Protein AF-A0A9P5WWZ0-F1 (afdb_monomer)

Radius of gyration: 19.98 Å; Cα contacts (8 Å, |Δi|>4): 57; chains: 1; bounding box: 46×26×56 Å

Structure (mmCIF, N/CA/C/O backbone):
data_AF-A0A9P5WWZ0-F1
#
_entry.id   AF-A0A9P5WWZ0-F1
#
loop_
_atom_site.group_PDB
_atom_site.id
_atom_site.type_symbol
_atom_site.label_atom_id
_atom_site.label_alt_id
_atom_site.label_comp_id
_atom_site.label_asym_id
_atom_site.label_entity_id
_atom_site.label_seq_id
_atom_site.pdbx_PDB_ins_code
_atom_site.Cartn_x
_atom_site.Cartn_y
_atom_site.Cartn_z
_atom_site.occupancy
_atom_site.B_iso_or_equiv
_atom_site.auth_seq_id
_atom_site.auth_comp_id
_atom_site.auth_asym_id
_atom_site.auth_atom_id
_atom_site.pdbx_PDB_model_nu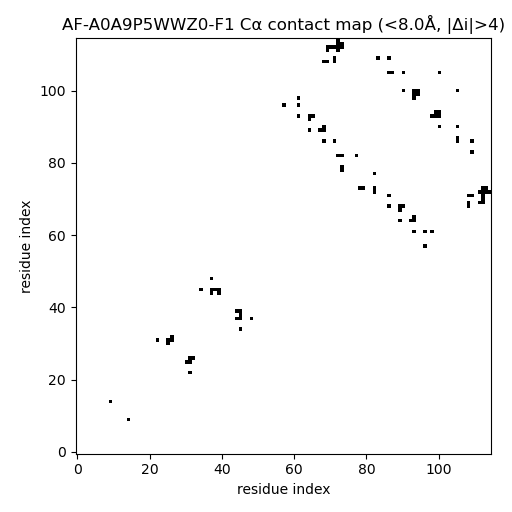m
ATOM 1 N N . MET A 1 1 ? -10.166 1.476 -9.165 1.00 32.75 1 MET A N 1
ATOM 2 C CA . MET A 1 1 ? -9.939 1.017 -10.550 1.00 32.75 1 MET A CA 1
ATOM 3 C C . MET A 1 1 ? -8.478 0.616 -10.626 1.00 32.75 1 MET A C 1
ATOM 5 O O . MET A 1 1 ? -7.619 1.489 -10.646 1.00 32.75 1 MET A O 1
ATOM 9 N N . GLY A 1 2 ? -8.204 -0.672 -10.421 1.00 42.69 2 GLY A N 1
ATOM 10 C CA . GLY A 1 2 ? -6.844 -1.199 -10.405 1.00 42.69 2 GLY A CA 1
ATOM 11 C C . GLY A 1 2 ? -6.322 -1.253 -11.831 1.00 42.69 2 GLY A C 1
ATOM 12 O O . GLY A 1 2 ? -6.869 -1.985 -12.647 1.00 42.69 2 GLY A O 1
ATOM 13 N N . ASP A 1 3 ? -5.306 -0.450 -12.132 1.00 43.06 3 ASP A N 1
ATOM 14 C CA . ASP A 1 3 ? -4.479 -0.653 -13.317 1.00 43.06 3 ASP A CA 1
ATOM 15 C C . ASP A 1 3 ? -3.675 -1.943 -13.093 1.00 43.06 3 ASP A C 1
ATOM 17 O O . ASP A 1 3 ? -2.548 -1.908 -12.594 1.00 43.06 3 ASP A O 1
ATOM 21 N N . GLU A 1 4 ? -4.268 -3.097 -13.403 1.00 47.34 4 GLU A N 1
ATOM 22 C CA . GLU A 1 4 ? -3.504 -4.323 -13.624 1.00 47.34 4 GLU A CA 1
ATOM 23 C C . GLU A 1 4 ? -2.632 -4.095 -14.857 1.00 47.34 4 GLU A C 1
ATOM 25 O O . GLU A 1 4 ? -3.061 -4.171 -16.008 1.00 47.34 4 GLU A O 1
ATOM 30 N N . LEU A 1 5 ? -1.382 -3.726 -14.599 1.00 54.00 5 LEU A N 1
ATOM 31 C CA . LEU A 1 5 ? -0.365 -3.532 -15.616 1.00 54.00 5 LEU A CA 1
ATOM 32 C C . LEU A 1 5 ? 0.073 -4.897 -16.156 1.00 54.00 5 LEU A C 1
ATOM 34 O O . LEU A 1 5 ? 1.136 -5.406 -15.806 1.00 54.00 5 LEU A O 1
ATOM 38 N N . CYS A 1 6 ? -0.740 -5.491 -17.029 1.00 49.50 6 CYS A N 1
ATOM 39 C CA . CYS A 1 6 ? -0.325 -6.620 -17.854 1.00 49.50 6 CYS A CA 1
ATOM 40 C C . CYS A 1 6 ? 0.667 -6.125 -18.910 1.00 49.50 6 CYS A C 1
ATOM 42 O O . CYS A 1 6 ? 0.304 -5.798 -20.039 1.00 49.50 6 CYS A O 1
ATOM 44 N N . PHE A 1 7 ? 1.940 -6.039 -18.534 1.00 59.72 7 PHE A N 1
ATOM 45 C CA . PHE A 1 7 ? 3.011 -5.903 -19.508 1.00 59.72 7 PHE A CA 1
ATOM 46 C C . PHE A 1 7 ? 3.335 -7.273 -20.099 1.00 59.72 7 PHE A C 1
ATOM 48 O O . PHE A 1 7 ? 3.571 -8.233 -19.368 1.00 59.72 7 PHE A O 1
ATOM 55 N N . GLU A 1 8 ? 3.382 -7.348 -21.430 1.00 67.94 8 GLU A N 1
ATOM 56 C CA . GLU A 1 8 ? 4.040 -8.453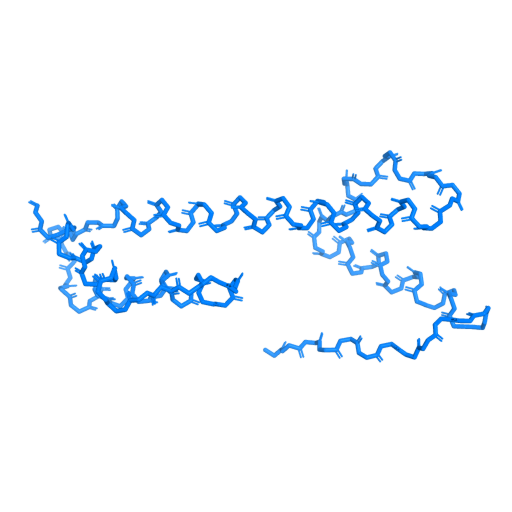 -22.127 1.00 67.94 8 GLU A CA 1
ATOM 57 C C . GLU A 1 8 ? 5.471 -8.628 -21.593 1.00 67.94 8 GLU A C 1
ATOM 59 O O . GLU A 1 8 ? 6.116 -7.648 -21.201 1.00 67.94 8 GLU A O 1
ATOM 64 N N . CYS A 1 9 ? 5.990 -9.862 -21.602 1.00 69.19 9 CYS A N 1
ATOM 65 C CA . CYS A 1 9 ? 7.369 -10.126 -21.195 1.00 69.19 9 CYS A CA 1
ATOM 66 C C . CYS A 1 9 ? 8.342 -9.178 -21.911 1.00 69.19 9 CYS A C 1
ATOM 68 O O . CYS A 1 9 ? 8.265 -8.958 -23.126 1.00 69.19 9 CYS A O 1
ATOM 70 N N . LEU A 1 10 ? 9.255 -8.592 -21.136 1.00 75.19 10 LEU A N 1
ATOM 71 C CA . LEU A 1 10 ? 10.185 -7.596 -21.650 1.00 75.19 10 LEU A CA 1
ATOM 72 C C . LEU A 1 10 ? 11.133 -8.210 -22.690 1.00 75.19 10 LEU A C 1
ATOM 74 O O . LEU A 1 10 ? 11.642 -9.313 -22.518 1.00 75.19 10 LEU A O 1
ATOM 78 N N . ASN A 1 11 ? 11.371 -7.465 -23.763 1.00 76.19 11 ASN A N 1
ATOM 79 C CA . ASN A 1 11 ? 12.318 -7.749 -24.833 1.00 76.19 11 ASN A CA 1
ATOM 80 C C . ASN A 1 11 ? 12.953 -6.435 -25.325 1.00 76.19 11 ASN A C 1
ATOM 82 O O . ASN A 1 11 ? 12.493 -5.342 -24.990 1.00 76.19 11 ASN A O 1
ATOM 86 N N . ASP A 1 12 ? 13.979 -6.520 -26.170 1.00 76.88 12 ASP A N 1
ATOM 87 C CA . ASP A 1 12 ? 14.738 -5.343 -26.622 1.00 76.88 12 ASP A CA 1
ATOM 88 C C . ASP A 1 12 ? 13.886 -4.287 -27.347 1.00 76.88 12 ASP A C 1
ATOM 90 O O . ASP A 1 12 ? 14.215 -3.099 -27.347 1.00 76.88 12 ASP A O 1
ATOM 94 N N . LYS A 1 13 ? 12.754 -4.691 -27.940 1.00 77.56 13 LYS A N 1
ATOM 95 C CA . LYS A 1 13 ? 11.850 -3.788 -28.666 1.00 77.56 13 LYS A CA 1
ATOM 96 C C . LYS A 1 13 ? 10.904 -3.038 -27.727 1.00 77.56 13 LYS A C 1
ATOM 98 O O . LYS A 1 13 ? 10.591 -1.877 -27.989 1.00 77.56 13 LYS A O 1
ATOM 103 N N . ASN A 1 14 ? 10.446 -3.671 -26.642 1.00 77.50 14 ASN A N 1
ATOM 104 C CA . ASN A 1 14 ? 9.488 -3.074 -25.703 1.00 77.50 14 ASN A CA 1
ATOM 105 C C . ASN A 1 14 ? 10.158 -2.421 -24.476 1.00 77.50 14 ASN A C 1
ATOM 107 O O . ASN A 1 14 ? 9.566 -1.520 -23.874 1.00 77.50 14 ASN A O 1
ATOM 111 N N . TYR A 1 15 ? 11.412 -2.777 -24.173 1.00 72.88 15 TYR A N 1
ATOM 112 C CA . TYR A 1 15 ? 12.142 -2.303 -22.997 1.00 72.88 15 TYR A CA 1
ATOM 113 C C . TYR A 1 15 ? 12.223 -0.777 -22.931 1.00 72.88 15 TYR A C 1
ATOM 115 O O . TYR A 1 15 ? 11.972 -0.179 -21.886 1.00 72.88 15 TYR A O 1
ATOM 123 N N . ARG A 1 16 ? 12.502 -0.114 -24.062 1.00 75.31 16 ARG A N 1
ATOM 124 C CA . ARG A 1 16 ? 12.619 1.352 -24.102 1.00 75.31 16 ARG A CA 1
ATOM 125 C C . ARG A 1 16 ? 11.305 2.045 -23.744 1.00 75.31 16 ARG A C 1
ATOM 127 O O . ARG A 1 16 ? 11.307 3.020 -23.000 1.00 75.31 16 ARG A O 1
ATOM 134 N N . LYS A 1 17 ? 10.185 1.537 -24.264 1.00 77.94 17 LYS A N 1
ATOM 135 C CA . LYS A 1 17 ? 8.848 2.083 -23.996 1.00 77.94 17 LYS A CA 1
ATOM 136 C C . LYS A 1 17 ? 8.442 1.833 -22.545 1.00 77.94 17 LYS A C 1
ATOM 138 O O . LYS A 1 17 ? 7.935 2.733 -21.883 1.00 77.94 17 LYS A O 1
ATOM 143 N N . TRP A 1 18 ? 8.717 0.632 -22.050 1.00 81.12 18 TRP A N 1
ATOM 144 C CA . TRP A 1 18 ? 8.450 0.257 -20.671 1.00 81.12 18 TRP A CA 1
ATOM 145 C C . TRP A 1 18 ? 9.265 1.078 -19.667 1.00 81.12 18 TRP A C 1
ATOM 147 O O . TRP A 1 18 ? 8.705 1.562 -18.689 1.00 81.12 18 TRP A O 1
ATOM 157 N N . LYS A 1 19 ? 10.555 1.319 -19.940 1.00 76.94 19 LYS A N 1
ATOM 158 C CA . LYS A 1 19 ? 11.428 2.144 -19.094 1.00 76.94 19 LYS A CA 1
ATOM 159 C C . LYS A 1 19 ? 10.863 3.554 -18.910 1.00 76.94 19 LYS A C 1
ATOM 161 O O . LYS A 1 19 ? 10.740 4.006 -17.778 1.00 76.94 19 LYS A O 1
ATOM 166 N N . VAL A 1 20 ? 10.468 4.211 -20.005 1.00 78.62 20 VAL A N 1
ATOM 167 C CA . VAL A 1 20 ? 9.866 5.557 -19.968 1.00 78.62 20 VAL A CA 1
ATOM 168 C C . VAL A 1 20 ? 8.552 5.556 -19.183 1.00 78.62 20 VAL A C 1
ATOM 170 O O . VAL A 1 20 ? 8.303 6.459 -18.388 1.00 78.62 20 VAL A O 1
ATOM 173 N N . TYR A 1 21 ? 7.717 4.531 -19.370 1.00 80.38 21 TYR A N 1
ATOM 174 C CA . TYR A 1 21 ? 6.463 4.407 -18.629 1.00 80.38 21 TYR A CA 1
ATOM 175 C C . TYR A 1 21 ? 6.698 4.219 -17.127 1.00 80.38 21 TYR A C 1
ATOM 177 O O . TYR A 1 21 ? 6.069 4.894 -16.315 1.00 80.38 21 TYR A O 1
ATOM 185 N N . MET A 1 22 ? 7.610 3.323 -16.751 1.00 78.81 22 MET A N 1
ATOM 186 C CA . MET A 1 22 ? 7.937 3.057 -15.353 1.00 78.81 22 MET A CA 1
ATOM 187 C C . MET A 1 22 ? 8.567 4.271 -14.678 1.00 78.81 22 MET A C 1
ATOM 189 O O . MET A 1 22 ? 8.187 4.600 -13.560 1.00 78.81 22 MET A O 1
ATOM 193 N N . GLU A 1 23 ? 9.455 4.988 -15.363 1.00 76.81 23 GLU A N 1
ATOM 194 C CA . GLU A 1 23 ? 10.000 6.261 -14.888 1.00 76.81 23 GLU A CA 1
ATOM 195 C C . GLU A 1 23 ? 8.884 7.282 -14.622 1.00 76.81 23 GLU A C 1
ATOM 197 O O . GLU A 1 23 ? 8.767 7.791 -13.507 1.00 76.81 23 GLU A O 1
ATOM 202 N N . ALA A 1 24 ? 7.979 7.499 -15.583 1.00 79.94 24 ALA A N 1
ATOM 203 C CA . ALA A 1 24 ? 6.832 8.388 -15.400 1.00 79.94 24 ALA A CA 1
ATOM 204 C C . ALA A 1 24 ? 5.911 7.937 -14.250 1.00 79.94 24 ALA A C 1
ATOM 206 O O . ALA A 1 24 ? 5.437 8.760 -13.461 1.00 79.94 24 ALA A O 1
ATOM 207 N N . HIS A 1 25 ? 5.677 6.630 -14.112 1.00 79.25 25 HIS A N 1
ATOM 208 C CA . HIS A 1 25 ? 4.862 6.066 -1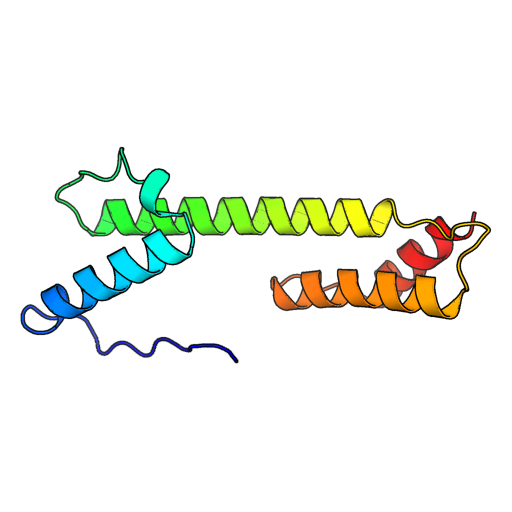3.039 1.00 79.25 25 HIS A CA 1
ATOM 209 C C . HIS A 1 25 ? 5.500 6.291 -11.660 1.00 79.25 25 HIS A C 1
ATOM 211 O O . HIS A 1 25 ? 4.819 6.707 -10.719 1.00 79.25 25 HIS A O 1
ATOM 217 N N . LEU A 1 26 ? 6.810 6.073 -11.542 1.00 75.44 26 LEU A N 1
ATOM 218 C CA . LEU A 1 26 ? 7.577 6.271 -10.313 1.00 75.44 26 LEU A CA 1
ATOM 219 C C . LEU A 1 26 ? 7.673 7.752 -9.933 1.00 75.44 26 LEU A C 1
ATOM 221 O O . LEU A 1 26 ? 7.557 8.081 -8.751 1.00 75.44 26 LEU A O 1
ATOM 225 N N . ILE A 1 27 ? 7.820 8.652 -10.909 1.00 76.62 27 ILE A N 1
ATOM 226 C CA . ILE A 1 27 ? 7.759 10.105 -10.690 1.00 76.62 27 ILE A CA 1
ATOM 227 C C . ILE A 1 27 ? 6.372 10.498 -10.171 1.00 76.62 27 ILE A C 1
ATOM 229 O O . ILE A 1 27 ? 6.275 11.174 -9.147 1.00 76.62 27 ILE A O 1
ATOM 233 N N . ARG A 1 28 ? 5.292 10.010 -10.800 1.00 74.69 28 ARG A N 1
ATOM 234 C CA . ARG A 1 28 ? 3.908 10.286 -10.366 1.00 74.69 28 ARG A CA 1
ATOM 235 C C . ARG A 1 28 ? 3.639 9.828 -8.932 1.00 74.69 28 ARG A C 1
ATOM 237 O O . ARG A 1 28 ? 2.862 10.451 -8.218 1.00 74.69 28 ARG A O 1
ATOM 244 N N . LYS A 1 29 ? 4.271 8.734 -8.510 1.00 72.81 29 LYS A N 1
ATOM 245 C CA . LYS A 1 29 ? 4.167 8.186 -7.150 1.00 72.81 29 LYS A CA 1
ATOM 246 C C . LYS A 1 29 ? 5.170 8.804 -6.163 1.00 72.81 29 LYS A C 1
ATOM 248 O O . LYS A 1 29 ? 5.229 8.351 -5.023 1.00 72.81 29 LYS A O 1
ATOM 253 N N . LEU A 1 30 ? 5.954 9.807 -6.581 1.00 69.94 30 LEU A N 1
ATOM 254 C CA . LEU A 1 30 ? 7.033 10.429 -5.795 1.00 69.94 30 LEU A CA 1
ATOM 255 C C . LEU A 1 30 ? 8.059 9.405 -5.268 1.00 69.94 30 LEU A C 1
ATOM 257 O O . LEU A 1 30 ? 8.662 9.584 -4.212 1.00 69.94 30 LEU A O 1
ATOM 261 N N . LEU A 1 31 ? 8.243 8.301 -5.993 1.00 70.56 31 LEU A N 1
ATOM 262 C CA . LEU A 1 31 ? 9.206 7.242 -5.677 1.00 70.56 31 LEU A CA 1
ATOM 263 C C . LEU A 1 31 ? 10.556 7.484 -6.358 1.00 70.56 31 LEU A C 1
ATOM 265 O O . LEU A 1 31 ? 11.580 7.020 -5.867 1.00 70.56 31 LEU A O 1
ATOM 269 N N . TRP A 1 32 ? 10.570 8.265 -7.441 1.00 72.12 32 TRP A N 1
ATOM 270 C CA . TRP A 1 32 ? 11.778 8.563 -8.214 1.00 72.12 32 TRP A CA 1
ATOM 271 C C . TRP A 1 32 ? 12.888 9.235 -7.393 1.00 72.12 32 TRP A C 1
ATOM 273 O O . TRP A 1 32 ? 14.061 8.917 -7.551 1.00 72.12 32 TRP A O 1
ATOM 283 N N . ILE A 1 33 ? 12.527 10.104 -6.446 1.00 67.44 33 ILE A N 1
ATOM 284 C CA . ILE A 1 33 ? 13.483 10.823 -5.583 1.00 67.44 33 ILE A CA 1
ATOM 285 C C . ILE A 1 33 ? 14.225 9.918 -4.586 1.00 67.44 33 ILE A C 1
ATOM 287 O O . ILE A 1 33 ? 15.188 10.361 -3.970 1.00 67.44 33 ILE A O 1
ATOM 291 N N . TYR A 1 34 ? 13.794 8.662 -4.430 1.00 63.25 34 TYR A N 1
ATOM 292 C CA . TYR A 1 34 ? 14.452 7.651 -3.592 1.00 63.25 34 TYR A CA 1
ATOM 293 C C . TYR A 1 34 ? 15.393 6.746 -4.401 1.00 63.25 34 T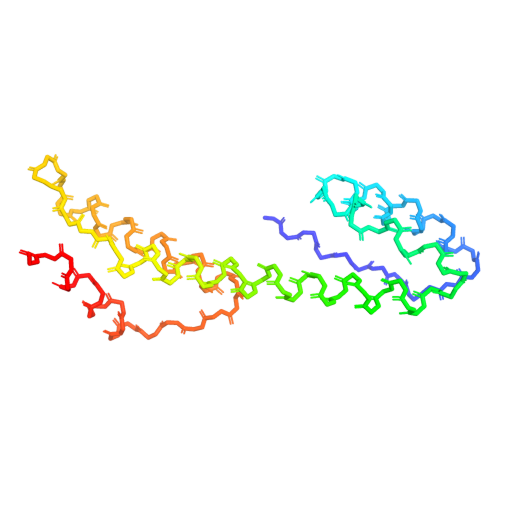YR A C 1
ATOM 295 O O . TYR A 1 34 ? 16.107 5.925 -3.833 1.00 63.25 34 TYR A O 1
ATOM 303 N N . LEU A 1 35 ? 15.447 6.944 -5.722 1.00 66.31 35 LEU A N 1
ATOM 304 C CA . LEU A 1 35 ? 16.363 6.286 -6.648 1.00 66.31 35 LEU A CA 1
ATOM 305 C C . LEU A 1 35 ? 17.708 7.007 -6.937 1.00 66.31 35 LEU A C 1
ATOM 307 O O . LEU A 1 35 ? 18.393 6.535 -7.845 1.00 66.31 35 LEU A O 1
ATOM 311 N N . PRO A 1 36 ? 18.190 8.057 -6.223 1.00 59.25 36 PRO A N 1
ATOM 312 C CA . PRO A 1 36 ? 19.509 8.646 -6.496 1.00 59.25 36 PRO A CA 1
ATOM 313 C C . PRO A 1 36 ? 20.660 7.632 -6.430 1.00 59.25 36 PRO A C 1
ATOM 315 O O . PRO A 1 36 ? 21.646 7.768 -7.147 1.00 59.25 36 PRO A O 1
ATOM 318 N N . HIS A 1 37 ? 20.522 6.586 -5.606 1.00 54.06 37 HIS A N 1
ATOM 319 C CA . HIS A 1 37 ? 21.496 5.493 -5.482 1.00 54.06 37 HIS A CA 1
ATOM 320 C C . HIS A 1 37 ? 21.252 4.331 -6.465 1.00 54.06 37 HIS A C 1
ATOM 322 O O . HIS A 1 37 ? 22.060 3.413 -6.550 1.00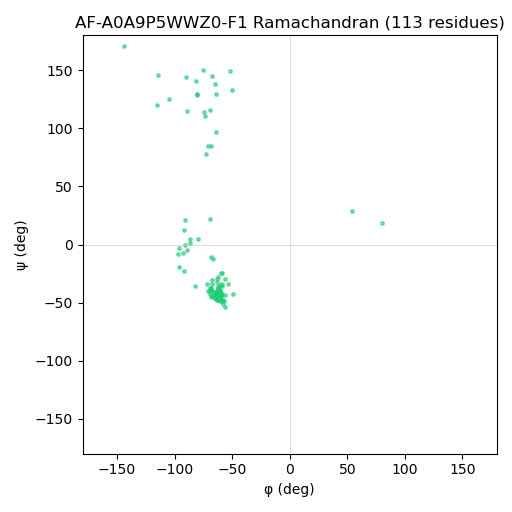 54.06 37 HIS A O 1
ATOM 328 N N . CYS A 1 38 ? 20.168 4.380 -7.244 1.00 50.97 38 CYS A N 1
ATOM 329 C CA . CYS A 1 38 ? 19.809 3.402 -8.274 1.00 50.97 38 CYS A CA 1
ATOM 330 C C . CYS A 1 38 ? 20.358 3.760 -9.667 1.00 50.97 38 CYS A C 1
ATOM 332 O O . CYS A 1 38 ? 19.905 3.210 -10.665 1.00 50.97 38 CYS A O 1
ATOM 334 N N . ALA A 1 39 ? 21.402 4.593 -9.755 1.00 55.06 39 ALA A N 1
ATOM 335 C CA . ALA A 1 39 ? 22.220 4.760 -10.966 1.00 55.06 39 ALA A CA 1
ATOM 336 C C . ALA A 1 39 ? 23.092 3.518 -11.285 1.00 55.06 39 ALA A C 1
ATOM 338 O O . ALA A 1 39 ? 24.113 3.599 -11.966 1.00 55.06 39 ALA A O 1
ATOM 339 N N . SER A 1 40 ? 22.702 2.351 -10.773 1.00 58.12 40 SER A N 1
ATOM 340 C CA . SER A 1 40 ? 23.250 1.061 -11.160 1.00 58.12 40 SER A CA 1
ATOM 341 C C . SER A 1 40 ? 22.911 0.809 -12.630 1.00 58.12 40 SER A C 1
ATOM 343 O O . SER A 1 40 ? 21.753 0.882 -13.027 1.00 58.12 40 SER A O 1
ATOM 345 N N . SER A 1 41 ? 23.899 0.449 -13.450 1.00 65.69 41 SER A N 1
ATOM 346 C CA . SER A 1 41 ? 23.629 -0.001 -14.827 1.00 65.69 41 SER A CA 1
ATOM 347 C C . SER A 1 41 ? 22.877 -1.339 -14.876 1.00 65.69 41 SER A C 1
ATOM 349 O O . SER A 1 41 ? 22.388 -1.721 -15.935 1.00 65.69 41 SER A O 1
ATOM 351 N N . ASN A 1 42 ? 22.773 -2.052 -13.746 1.00 70.56 42 ASN A N 1
ATOM 352 C CA . ASN A 1 42 ? 22.060 -3.316 -13.639 1.00 70.56 42 ASN A CA 1
ATOM 353 C C . ASN A 1 42 ? 20.578 -3.084 -13.270 1.00 70.56 42 ASN A C 1
ATOM 355 O O . ASN A 1 42 ? 20.298 -2.645 -12.147 1.00 70.56 42 ASN A O 1
ATOM 359 N N . PRO A 1 43 ? 19.627 -3.431 -14.161 1.00 67.00 43 PRO A N 1
ATOM 360 C CA . PRO A 1 43 ? 18.196 -3.299 -13.908 1.00 67.00 43 PRO A CA 1
ATOM 361 C C . PRO A 1 43 ? 17.706 -4.118 -12.710 1.00 67.00 43 PRO A C 1
ATOM 363 O O . PRO A 1 43 ? 16.820 -3.659 -11.998 1.00 67.00 43 PRO A O 1
ATOM 366 N N . ALA A 1 44 ? 18.273 -5.303 -12.456 1.00 68.88 44 ALA A N 1
ATOM 367 C CA . ALA A 1 44 ? 17.815 -6.185 -11.379 1.00 68.88 44 ALA A CA 1
ATOM 368 C C . ALA A 1 44 ? 17.967 -5.533 -9.995 1.00 68.88 44 ALA A C 1
ATOM 370 O O . ALA A 1 44 ? 17.075 -5.644 -9.160 1.00 68.88 44 ALA A O 1
ATOM 371 N N . VAL A 1 45 ? 19.062 -4.792 -9.793 1.00 70.25 45 VAL A N 1
ATOM 372 C CA . VAL A 1 45 ? 19.347 -4.063 -8.546 1.00 70.25 45 VAL A CA 1
ATOM 373 C C . VAL A 1 45 ? 18.376 -2.897 -8.355 1.00 70.25 45 VAL A C 1
ATOM 375 O O . VAL A 1 45 ? 17.884 -2.671 -7.257 1.00 70.25 45 VAL A O 1
ATOM 378 N N . ILE A 1 46 ? 18.045 -2.179 -9.434 1.00 71.62 46 ILE A N 1
ATOM 379 C CA . ILE A 1 46 ? 17.056 -1.093 -9.378 1.00 71.62 46 ILE A CA 1
ATOM 380 C C . ILE A 1 46 ? 15.692 -1.652 -8.956 1.00 71.62 46 ILE A C 1
ATOM 382 O O . ILE A 1 46 ? 15.027 -1.089 -8.087 1.00 71.62 46 ILE A O 1
ATOM 386 N N . TRP A 1 47 ? 15.284 -2.780 -9.543 1.00 73.19 47 TRP A N 1
ATOM 387 C CA . TRP A 1 47 ? 13.995 -3.397 -9.240 1.00 73.19 47 TRP A CA 1
ATOM 388 C C . TRP A 1 47 ? 13.918 -3.983 -7.836 1.00 73.19 47 TRP A C 1
ATOM 390 O O . TRP A 1 47 ? 12.878 -3.823 -7.199 1.00 73.19 47 TRP A O 1
ATOM 400 N N . SER A 1 48 ? 14.994 -4.583 -7.319 1.00 72.69 48 SER A N 1
ATOM 401 C CA . SER A 1 48 ? 15.014 -5.044 -5.927 1.00 72.69 48 SER A CA 1
ATOM 402 C C . SER A 1 48 ? 14.890 -3.872 -4.955 1.00 72.69 48 SER A C 1
ATOM 404 O O . SER A 1 48 ? 14.065 -3.919 -4.054 1.00 72.69 48 SER A O 1
ATOM 406 N N . THR A 1 49 ? 15.609 -2.767 -5.185 1.00 74.19 49 THR A N 1
ATOM 407 C CA . THR A 1 49 ? 15.499 -1.573 -4.334 1.00 74.19 49 THR A CA 1
ATOM 408 C C . THR A 1 49 ? 14.102 -0.950 -4.382 1.00 74.19 49 THR A C 1
ATOM 410 O O . THR A 1 49 ? 13.574 -0.546 -3.347 1.00 74.19 49 THR A O 1
ATOM 413 N N . ILE A 1 50 ? 13.465 -0.891 -5.556 1.00 71.31 50 ILE A N 1
ATOM 414 C CA . ILE A 1 50 ? 12.075 -0.421 -5.673 1.00 71.31 50 ILE A CA 1
ATOM 415 C C . ILE A 1 50 ? 11.127 -1.340 -4.899 1.00 71.31 50 ILE A C 1
ATOM 417 O O . ILE A 1 50 ? 10.259 -0.837 -4.183 1.00 71.31 50 ILE A O 1
ATOM 421 N N . ALA A 1 51 ? 11.289 -2.659 -5.026 1.00 72.81 51 ALA A N 1
ATOM 422 C CA . ALA A 1 51 ? 10.487 -3.632 -4.294 1.00 72.81 51 ALA A CA 1
ATOM 423 C C . ALA A 1 51 ? 10.660 -3.460 -2.778 1.00 72.81 51 ALA A C 1
ATOM 425 O O . ALA A 1 51 ? 9.665 -3.344 -2.069 1.00 72.81 51 ALA A O 1
ATOM 426 N N . ASP A 1 52 ? 11.894 -3.320 -2.295 1.00 71.12 52 ASP A N 1
ATOM 427 C CA . ASP A 1 52 ? 12.197 -3.124 -0.874 1.00 71.12 52 ASP A CA 1
ATOM 428 C C . ASP A 1 52 ? 11.596 -1.823 -0.326 1.00 71.12 52 ASP A C 1
ATOM 430 O O . ASP A 1 52 ? 10.978 -1.815 0.741 1.00 71.12 52 ASP A O 1
ATOM 434 N N . ILE A 1 53 ? 11.713 -0.713 -1.065 1.00 68.50 53 ILE A N 1
ATOM 435 C CA . ILE A 1 53 ? 11.095 0.568 -0.685 1.00 68.50 53 ILE A CA 1
ATOM 436 C C . ILE A 1 53 ? 9.570 0.438 -0.664 1.00 68.50 53 ILE A C 1
ATOM 438 O O . ILE A 1 53 ? 8.920 0.971 0.238 1.00 68.50 53 ILE A O 1
ATOM 442 N N . HIS A 1 54 ? 8.985 -0.250 -1.645 1.00 68.00 54 HIS A N 1
ATOM 443 C CA . HIS A 1 54 ? 7.543 -0.454 -1.717 1.00 68.00 54 HIS A CA 1
ATOM 444 C C . HIS A 1 54 ? 7.036 -1.306 -0.549 1.00 68.00 54 HIS A C 1
ATOM 446 O O . HIS A 1 54 ? 6.083 -0.904 0.117 1.00 68.00 54 HIS A O 1
ATOM 452 N N . ILE A 1 55 ? 7.715 -2.413 -0.243 1.00 69.31 55 ILE A N 1
ATOM 453 C CA . ILE A 1 55 ? 7.415 -3.285 0.899 1.00 69.31 55 ILE A CA 1
ATOM 454 C C . ILE A 1 55 ? 7.544 -2.501 2.211 1.00 69.31 55 ILE A C 1
ATOM 456 O O . ILE A 1 55 ? 6.617 -2.489 3.017 1.00 69.31 55 ILE A O 1
ATOM 460 N N . SER A 1 56 ? 8.642 -1.763 2.402 1.00 66.94 56 SER A N 1
ATOM 461 C CA . SER A 1 56 ? 8.878 -0.939 3.597 1.00 66.94 56 SER A CA 1
ATOM 462 C C . SER A 1 56 ? 7.807 0.144 3.795 1.00 66.94 56 SER A C 1
ATOM 464 O O . SER A 1 56 ? 7.303 0.354 4.905 1.00 66.94 56 SER A O 1
ATOM 466 N N . ARG A 1 57 ? 7.384 0.808 2.712 1.00 65.62 57 ARG A N 1
ATOM 467 C CA . ARG A 1 57 ? 6.276 1.777 2.742 1.00 65.62 57 ARG A CA 1
ATOM 468 C C . ARG A 1 57 ? 4.928 1.124 2.994 1.00 65.62 57 ARG A C 1
ATOM 470 O O . ARG A 1 57 ? 4.114 1.716 3.702 1.00 65.62 57 ARG A O 1
ATOM 477 N N . GLY A 1 58 ? 4.699 -0.064 2.442 1.00 75.38 58 GLY A N 1
ATOM 478 C CA . GLY A 1 58 ? 3.538 -0.892 2.747 1.00 75.38 58 GLY A CA 1
ATOM 479 C C . GLY A 1 58 ? 3.467 -1.169 4.244 1.00 75.38 58 GLY A C 1
ATOM 480 O O . GLY A 1 58 ? 2.496 -0.786 4.887 1.00 75.38 58 GLY A O 1
ATOM 481 N N . HIS A 1 59 ? 4.550 -1.689 4.829 1.00 74.69 59 HIS A N 1
ATOM 482 C CA . HIS A 1 59 ? 4.647 -1.959 6.267 1.00 74.69 59 HIS A CA 1
ATOM 483 C C . HIS A 1 59 ? 4.458 -0.704 7.129 1.00 74.69 59 HIS A C 1
ATOM 485 O O . HIS A 1 59 ? 3.745 -0.745 8.129 1.00 74.69 59 HIS A O 1
ATOM 491 N N . SER A 1 60 ? 5.048 0.429 6.740 1.00 78.00 60 SER A N 1
ATOM 492 C CA . SER A 1 60 ? 4.898 1.693 7.477 1.00 78.00 60 SER A CA 1
ATOM 493 C C . SER A 1 60 ? 3.460 2.216 7.428 1.00 78.00 60 SER A C 1
ATOM 495 O O . SER A 1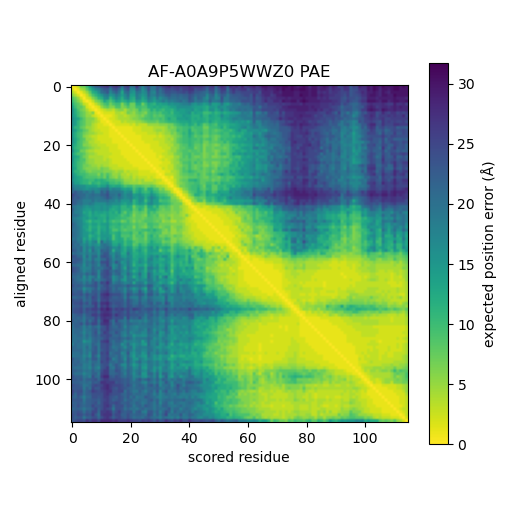 60 ? 2.925 2.675 8.436 1.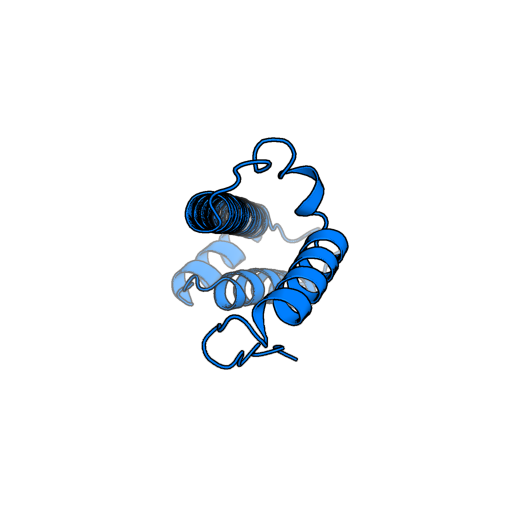00 78.00 60 SER A O 1
ATOM 497 N N . THR A 1 61 ? 2.813 2.112 6.264 1.00 79.25 61 THR A N 1
ATOM 498 C CA . THR A 1 61 ? 1.421 2.535 6.059 1.00 79.25 61 THR A CA 1
ATOM 499 C C . THR A 1 61 ? 0.462 1.643 6.840 1.00 79.25 61 THR A C 1
ATOM 501 O O . THR A 1 61 ? -0.412 2.147 7.537 1.00 79.25 61 THR A O 1
ATOM 504 N N . VAL A 1 62 ? 0.669 0.327 6.793 1.00 84.69 62 VAL A N 1
ATOM 505 C CA . VAL A 1 62 ? -0.071 -0.664 7.585 1.00 84.69 62 VAL A CA 1
ATOM 506 C C . VAL A 1 62 ? 0.090 -0.399 9.081 1.00 84.69 62 VAL A C 1
ATOM 508 O O . VAL A 1 62 ? -0.900 -0.317 9.802 1.00 84.69 62 VAL A O 1
ATOM 511 N N . THR A 1 63 ? 1.320 -0.182 9.553 1.00 82.44 63 THR A N 1
ATOM 512 C CA . THR A 1 63 ? 1.589 0.136 10.964 1.00 82.44 63 THR A CA 1
ATOM 513 C C . THR A 1 63 ? 0.876 1.422 11.385 1.00 82.44 63 THR A C 1
ATOM 515 O O . THR A 1 63 ? 0.238 1.465 12.434 1.00 82.44 63 THR A O 1
ATOM 518 N N . MET A 1 64 ? 0.918 2.463 10.548 1.00 85.06 64 MET A N 1
ATOM 519 C CA . MET A 1 64 ? 0.206 3.717 10.796 1.00 85.06 64 MET A CA 1
ATOM 520 C C . MET A 1 64 ? -1.312 3.509 10.871 1.00 85.06 64 MET A C 1
ATOM 522 O O . MET A 1 64 ? -1.945 4.058 11.770 1.00 85.06 64 MET A O 1
ATOM 526 N N . LEU A 1 65 ? -1.895 2.713 9.972 1.00 87.31 65 LEU A N 1
ATOM 527 C CA . LEU A 1 65 ? -3.324 2.393 9.982 1.00 87.31 65 LEU A CA 1
ATOM 528 C C . LEU A 1 65 ? -3.721 1.605 11.239 1.00 87.31 65 LEU A C 1
ATOM 530 O O . LEU A 1 65 ? -4.737 1.920 11.853 1.00 87.31 65 LEU A O 1
ATOM 534 N N . HIS A 1 66 ? -2.899 0.649 11.682 1.00 86.94 66 HIS A N 1
ATOM 535 C CA . HIS A 1 66 ? -3.101 -0.027 12.967 1.00 86.94 66 HIS A CA 1
ATOM 536 C C . HIS A 1 66 ? -3.055 0.953 14.143 1.00 86.94 66 HIS A C 1
ATOM 538 O O . HIS A 1 66 ? -3.918 0.903 15.018 1.00 86.94 66 HIS A O 1
ATOM 544 N N . CYS A 1 67 ? -2.095 1.882 14.158 1.00 88.12 67 CYS A N 1
ATOM 545 C CA . CYS A 1 67 ? -2.044 2.926 15.179 1.00 88.12 67 CYS A CA 1
ATOM 546 C C . CYS A 1 67 ? -3.270 3.845 15.139 1.00 88.12 67 CYS A C 1
ATOM 548 O O . CYS A 1 67 ? -3.744 4.249 16.196 1.00 88.12 67 CYS A O 1
ATOM 550 N N . GLN A 1 68 ? -3.772 4.192 13.952 1.00 88.75 68 GLN A N 1
ATOM 551 C CA . GLN A 1 68 ? -4.980 5.006 13.801 1.00 88.75 68 GLN A CA 1
ATOM 552 C C . GLN A 1 68 ? -6.209 4.277 14.334 1.00 88.75 68 GLN A C 1
ATOM 554 O O . GLN A 1 68 ? -6.962 4.871 15.094 1.00 88.75 68 GLN A O 1
ATOM 559 N N . LEU A 1 69 ? -6.371 2.995 13.995 1.00 87.31 69 LEU A N 1
ATOM 560 C CA . LEU A 1 69 ? -7.475 2.179 14.494 1.00 87.31 69 LEU A CA 1
ATOM 561 C C . LEU A 1 69 ? -7.428 2.053 16.021 1.00 87.31 69 LEU A C 1
ATOM 563 O O . LEU A 1 69 ? -8.441 2.230 16.682 1.00 87.31 69 LEU A O 1
ATOM 567 N N . HIS A 1 70 ? -6.245 1.802 16.584 1.00 86.81 70 HIS A N 1
ATOM 568 C CA . HIS A 1 70 ? -6.068 1.660 18.030 1.00 86.81 70 HIS A CA 1
ATOM 569 C C . HIS A 1 70 ? -6.297 2.965 18.808 1.00 86.81 70 HIS A C 1
ATOM 571 O O . HIS A 1 70 ? -6.706 2.929 19.961 1.00 86.81 70 HIS A O 1
ATOM 577 N N . LYS A 1 71 ? -6.013 4.119 18.195 1.00 88.00 71 LYS A N 1
ATOM 578 C CA . LYS A 1 71 ? -6.194 5.444 18.809 1.00 88.00 71 LYS A CA 1
ATOM 579 C C . LYS A 1 71 ? -7.568 6.059 18.534 1.00 88.00 71 LYS A C 1
ATOM 581 O O . LYS A 1 71 ? -7.800 7.192 18.947 1.00 88.00 71 LYS A O 1
ATOM 586 N N . LEU A 1 72 ? -8.437 5.373 17.792 1.00 90.44 72 LEU A N 1
ATOM 587 C CA . LEU A 1 72 ? -9.743 5.898 17.425 1.00 90.44 72 LEU A CA 1
ATOM 588 C C . LEU A 1 72 ? -10.672 5.876 18.646 1.00 90.44 72 LEU A C 1
ATOM 590 O O . LEU A 1 72 ? -11.108 4.812 19.081 1.00 90.44 72 LEU A O 1
ATOM 594 N N . CYS A 1 73 ? -11.009 7.054 19.162 1.00 90.44 73 CYS A N 1
ATOM 595 C CA . CYS A 1 73 ? -11.925 7.238 20.286 1.00 90.44 73 CYS A CA 1
ATOM 596 C C . CYS A 1 73 ? -13.185 7.973 19.828 1.00 90.44 73 CYS A C 1
ATOM 598 O O . CYS A 1 73 ? -13.106 8.850 18.969 1.00 90.44 73 CYS A O 1
ATOM 600 N N . LEU A 1 74 ? -14.329 7.645 20.426 1.00 89.38 74 LEU A N 1
ATOM 601 C CA . LEU A 1 74 ? -15.567 8.378 20.193 1.00 89.38 74 LEU A CA 1
ATOM 602 C C . LEU A 1 74 ? -15.462 9.776 20.819 1.00 89.38 74 LEU A C 1
ATOM 604 O O . LEU A 1 74 ? -15.369 9.924 22.040 1.00 89.38 74 LEU A O 1
ATOM 608 N N . GLU A 1 75 ? -15.497 10.820 19.992 1.00 87.31 75 GLU A N 1
ATOM 609 C CA . GLU A 1 75 ? -15.502 12.195 20.494 1.00 87.31 75 GLU A CA 1
ATOM 610 C C . GLU A 1 75 ? -16.874 12.589 21.066 1.00 87.31 75 GLU A C 1
ATOM 612 O O . GLU A 1 75 ? -17.920 12.157 20.586 1.00 87.31 75 GLU A O 1
ATOM 617 N N . ARG A 1 76 ? -16.902 13.493 22.059 1.00 81.25 76 ARG A N 1
ATOM 618 C CA . ARG A 1 76 ? -18.157 13.942 22.711 1.00 81.25 76 ARG A CA 1
ATOM 619 C C . ARG A 1 76 ? -19.168 14.586 21.756 1.00 81.25 76 ARG A C 1
ATOM 621 O O . ARG A 1 76 ? -20.351 14.637 22.078 1.00 81.25 76 ARG A O 1
ATOM 628 N N . SER A 1 77 ? -18.703 15.130 20.635 1.00 86.44 77 SER A N 1
ATOM 629 C CA . SER A 1 77 ? -19.533 15.754 19.599 1.00 86.44 77 SER A CA 1
ATOM 630 C C . SER A 1 77 ? -19.862 14.821 18.436 1.00 86.44 77 SER A C 1
ATOM 632 O O . SER A 1 77 ? -20.650 15.195 17.568 1.00 86.44 77 SER A O 1
ATOM 634 N N . GLU A 1 78 ? -19.249 13.640 18.380 1.00 88.94 78 GLU A N 1
ATOM 635 C CA . GLU A 1 78 ? -19.431 12.694 17.289 1.00 88.94 78 GLU A CA 1
ATOM 636 C C . GLU A 1 78 ? -20.594 11.735 17.574 1.00 88.94 78 GLU A C 1
ATOM 638 O O . GLU A 1 78 ? -20.848 11.325 18.706 1.00 88.94 78 GLU A O 1
ATOM 643 N N . SER A 1 79 ? -21.325 11.366 16.520 1.00 91.44 79 SER A N 1
ATOM 644 C CA . SER A 1 79 ? -22.359 10.341 16.621 1.00 91.44 79 SER A CA 1
ATOM 645 C C . SER A 1 79 ? -21.748 8.939 16.542 1.00 91.44 79 SER A C 1
ATOM 647 O O . SER A 1 79 ? -20.875 8.683 15.714 1.00 91.44 79 SER A O 1
ATOM 649 N N . MET A 1 80 ? -22.263 8.004 17.344 1.00 89.56 80 MET A N 1
ATOM 650 C CA . MET A 1 80 ? -21.830 6.601 17.338 1.00 89.56 80 MET A CA 1
ATOM 651 C C . MET A 1 80 ? -21.785 5.974 15.921 1.00 89.56 80 MET A C 1
ATOM 653 O O . MET A 1 80 ? -20.796 5.315 15.604 1.00 89.56 80 MET A O 1
ATOM 657 N N . PRO A 1 81 ? -22.770 6.197 15.019 1.00 92.31 81 PRO A N 1
ATO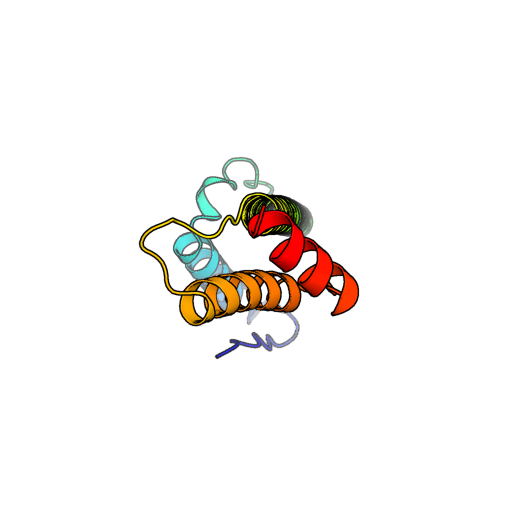M 658 C CA . PRO A 1 81 ? -22.683 5.706 13.640 1.00 92.31 81 PRO A CA 1
ATOM 659 C C . PRO A 1 81 ? -21.511 6.285 12.836 1.00 92.31 81 PRO A C 1
ATOM 661 O O . PRO A 1 81 ? -20.903 5.563 12.048 1.00 92.31 81 PRO A O 1
ATOM 664 N N . THR A 1 82 ? -21.179 7.567 13.029 1.00 91.25 82 THR A N 1
ATOM 665 C CA . THR A 1 82 ? -20.033 8.206 12.359 1.00 91.25 82 THR A CA 1
ATOM 666 C C . THR A 1 82 ? -18.725 7.575 12.825 1.00 91.25 82 THR A C 1
ATOM 668 O O . THR A 1 82 ? -17.913 7.179 11.991 1.00 91.25 82 THR A O 1
ATOM 671 N N . TYR A 1 83 ? -18.575 7.380 14.136 1.00 92.12 83 TYR A N 1
ATOM 672 C CA . TYR A 1 83 ? -17.415 6.725 14.736 1.00 92.12 83 TYR A CA 1
ATOM 673 C C . TYR A 1 83 ? -17.225 5.291 14.218 1.00 92.12 83 TYR A C 1
ATOM 675 O O . TYR A 1 83 ? -16.149 4.920 13.744 1.00 92.12 83 TYR A O 1
ATOM 683 N N . ILE A 1 84 ? -18.301 4.496 14.213 1.00 91.12 84 ILE A N 1
ATOM 684 C CA . ILE A 1 84 ? -18.292 3.125 13.682 1.00 91.12 84 ILE A CA 1
ATOM 685 C C . ILE A 1 84 ? -17.891 3.127 12.197 1.00 91.12 84 ILE A C 1
ATOM 687 O O . ILE A 1 84 ? -17.049 2.331 11.778 1.00 91.12 84 ILE A O 1
ATOM 691 N N . ALA A 1 85 ? -18.426 4.053 11.395 1.00 91.69 85 ALA A N 1
ATOM 692 C CA . ALA A 1 85 ? -18.062 4.176 9.985 1.00 91.69 85 ALA A CA 1
ATOM 693 C C . ALA A 1 85 ? -16.574 4.524 9.783 1.00 91.69 85 ALA A C 1
ATOM 695 O O . ALA A 1 85 ? -15.946 4.012 8.850 1.00 91.69 85 ALA A O 1
ATOM 696 N N . GLN A 1 86 ? -15.979 5.344 10.656 1.00 91.00 86 GLN A N 1
ATOM 697 C CA . GLN A 1 86 ? -14.543 5.638 10.623 1.00 91.00 86 GLN A CA 1
ATOM 698 C C . GLN A 1 86 ? -13.700 4.399 10.946 1.00 91.00 86 GLN A C 1
ATOM 700 O O . GLN A 1 86 ? -12.753 4.104 10.210 1.00 91.00 86 GLN A O 1
ATOM 705 N N . ALA A 1 87 ? -14.075 3.631 11.973 1.00 91.44 87 ALA A N 1
ATOM 706 C CA . ALA A 1 87 ? -13.405 2.378 12.323 1.00 91.44 87 ALA A CA 1
ATOM 707 C C . ALA A 1 87 ? -13.430 1.382 11.152 1.00 91.44 87 ALA A C 1
ATOM 709 O O . ALA A 1 87 ? -12.383 0.872 10.744 1.00 91.44 87 ALA A O 1
ATOM 710 N N . HIS A 1 88 ? -14.598 1.190 10.528 1.00 91.94 88 HIS A N 1
ATOM 711 C CA . HIS A 1 88 ? -14.724 0.367 9.322 1.00 91.94 88 HIS A CA 1
ATOM 712 C C . HIS A 1 88 ? -13.901 0.912 8.153 1.00 91.94 88 HIS A C 1
ATOM 714 O O . HIS A 1 88 ? -13.302 0.141 7.412 1.00 91.94 88 HIS A O 1
ATOM 720 N N . THR A 1 89 ? -13.828 2.231 7.975 1.00 92.25 89 THR A N 1
ATOM 721 C CA . THR A 1 89 ? -13.018 2.838 6.907 1.00 92.25 89 THR A CA 1
ATOM 722 C C . THR A 1 89 ? -11.531 2.530 7.084 1.00 92.25 89 THR A C 1
ATOM 724 O O . THR A 1 89 ? -10.842 2.238 6.107 1.00 92.25 89 THR A O 1
ATOM 727 N N . ILE A 1 90 ? -11.016 2.577 8.315 1.00 90.31 90 ILE A N 1
ATOM 728 C CA . ILE A 1 90 ? -9.619 2.227 8.605 1.00 90.31 90 ILE A CA 1
ATOM 729 C C . ILE A 1 90 ? -9.396 0.718 8.424 1.00 90.31 90 ILE A C 1
ATOM 731 O O . ILE A 1 90 ? -8.394 0.322 7.829 1.00 90.31 90 ILE A O 1
ATOM 735 N N . ALA A 1 91 ? -10.346 -0.119 8.853 1.00 89.31 91 ALA A N 1
ATOM 736 C CA . ALA A 1 91 ? -10.279 -1.568 8.674 1.00 89.31 91 ALA A CA 1
ATOM 737 C C . ALA A 1 91 ? -10.271 -1.981 7.192 1.00 89.31 91 ALA A C 1
ATOM 739 O O . ALA A 1 91 ? -9.426 -2.773 6.782 1.00 89.31 91 ALA A O 1
ATOM 740 N N . HIS A 1 92 ? -11.127 -1.383 6.358 1.00 87.19 92 HIS A N 1
ATOM 741 C CA . HIS A 1 92 ? -11.117 -1.620 4.912 1.00 87.19 92 HIS A CA 1
ATOM 742 C C . HIS A 1 92 ? -9.784 -1.220 4.271 1.00 87.19 92 HIS A C 1
ATOM 744 O O . HIS A 1 92 ? -9.270 -1.959 3.440 1.00 87.19 92 HIS A O 1
ATOM 750 N N . LYS A 1 93 ? -9.159 -0.114 4.703 1.00 86.12 93 LYS A N 1
ATOM 751 C CA . LYS A 1 93 ? -7.821 0.275 4.214 1.00 86.12 93 LYS A CA 1
ATOM 752 C C . LYS A 1 93 ? -6.735 -0.742 4.574 1.00 86.12 93 LYS A C 1
ATOM 754 O O . LYS A 1 93 ? -5.780 -0.894 3.818 1.00 86.12 93 LYS A O 1
ATOM 759 N N . LEU A 1 94 ? -6.857 -1.414 5.718 1.00 85.25 94 LEU A N 1
ATOM 760 C CA . LEU A 1 94 ? -5.951 -2.495 6.115 1.00 85.25 94 LEU A CA 1
ATOM 761 C C . LEU A 1 94 ? -6.179 -3.752 5.259 1.00 85.25 94 LEU A C 1
ATOM 763 O O . LEU A 1 94 ? -5.204 -4.344 4.796 1.00 85.25 94 LEU A O 1
ATOM 767 N N . ILE A 1 95 ? -7.438 -4.086 4.956 1.00 84.88 95 ILE A N 1
ATOM 768 C CA . ILE A 1 95 ? -7.801 -5.179 4.037 1.00 84.88 95 ILE A CA 1
ATOM 769 C C . ILE A 1 95 ? -7.267 -4.911 2.624 1.00 84.88 95 ILE A C 1
ATOM 771 O O . ILE A 1 95 ? -6.616 -5.779 2.044 1.00 84.88 95 ILE A O 1
ATOM 775 N N . ASP A 1 96 ? -7.451 -3.696 2.103 1.00 77.81 96 ASP A N 1
ATOM 776 C CA . ASP A 1 96 ? -6.937 -3.275 0.793 1.00 77.81 96 ASP A CA 1
ATOM 777 C C . ASP A 1 96 ? -5.399 -3.304 0.726 1.00 77.81 96 ASP A C 1
ATOM 779 O O . ASP A 1 96 ? -4.822 -3.517 -0.340 1.00 77.81 96 ASP A O 1
ATOM 783 N N . ALA A 1 97 ? -4.718 -3.120 1.862 1.00 79.00 97 ALA A N 1
ATOM 784 C CA . ALA A 1 97 ? -3.267 -3.263 1.984 1.00 79.00 97 ALA A CA 1
ATOM 785 C C . ALA A 1 97 ? -2.803 -4.732 2.106 1.00 79.00 97 ALA A C 1
ATOM 787 O O . ALA A 1 97 ? -1.615 -4.987 2.307 1.00 79.00 97 ALA A O 1
ATOM 788 N N . GLY A 1 98 ? -3.721 -5.698 1.990 1.00 77.44 98 GLY A N 1
ATOM 789 C CA . GLY A 1 98 ? -3.440 -7.129 2.081 1.00 77.44 98 GLY A CA 1
ATOM 790 C C . GLY A 1 98 ? -3.309 -7.651 3.513 1.00 77.44 98 GLY A C 1
ATOM 791 O O . GLY A 1 98 ? -2.722 -8.712 3.715 1.00 77.44 98 GLY A O 1
ATOM 792 N N . HIS A 1 99 ? -3.803 -6.920 4.519 1.00 79.75 99 HIS A N 1
ATOM 793 C CA . HIS A 1 99 ? -3.830 -7.365 5.915 1.00 79.75 99 HIS A CA 1
ATOM 794 C C . HIS A 1 99 ? -5.236 -7.785 6.340 1.00 79.75 99 HIS A C 1
ATOM 796 O O . HIS A 1 99 ? -6.193 -7.022 6.251 1.00 79.75 99 HIS A O 1
ATOM 802 N N . HIS A 1 100 ? -5.358 -9.012 6.847 1.00 81.44 100 HIS A N 1
ATOM 803 C CA . HIS A 1 100 ? -6.620 -9.522 7.366 1.00 81.44 100 HIS A CA 1
ATOM 804 C C . HIS A 1 100 ? -6.873 -9.008 8.790 1.00 81.44 100 HIS A C 1
ATOM 806 O O . HIS A 1 100 ? -6.025 -9.153 9.671 1.00 81.44 100 HIS A O 1
ATOM 812 N N . ILE A 1 101 ? -8.059 -8.447 9.022 1.00 82.12 101 ILE A N 1
ATOM 813 C CA . ILE A 1 101 ? -8.565 -8.096 10.351 1.00 82.12 101 ILE A CA 1
ATOM 814 C C . ILE A 1 101 ? -9.791 -8.962 10.604 1.00 82.12 101 ILE A C 1
ATOM 816 O O . ILE A 1 101 ? -10.748 -8.893 9.841 1.00 82.12 101 ILE A O 1
ATOM 820 N N . SER A 1 102 ? -9.744 -9.770 11.664 1.00 85.56 102 SER A N 1
ATOM 821 C CA . SER A 1 102 ? -10.922 -10.497 12.143 1.00 85.56 102 SER A CA 1
ATOM 822 C C . SER A 1 102 ? -11.957 -9.516 12.694 1.00 85.56 102 SER A C 1
ATOM 824 O O . SER A 1 102 ? -11.584 -8.534 13.347 1.00 85.56 102 SER A O 1
ATOM 826 N N . ASP A 1 103 ? -13.239 -9.821 12.509 1.00 86.31 103 ASP A N 1
ATOM 827 C CA . ASP A 1 103 ? -14.350 -9.060 13.086 1.00 86.31 103 ASP A CA 1
ATOM 828 C C . ASP A 1 103 ? -14.208 -8.907 14.610 1.00 86.31 103 ASP A C 1
ATOM 830 O O . ASP A 1 103 ? -14.504 -7.840 15.143 1.00 86.31 103 ASP A O 1
ATOM 834 N N . ASP A 1 104 ? -13.647 -9.908 15.301 1.00 86.00 104 ASP A N 1
ATOM 835 C CA . ASP A 1 104 ? -13.367 -9.849 16.744 1.00 86.00 104 ASP A CA 1
ATOM 836 C C . ASP A 1 104 ? -12.351 -8.754 17.097 1.00 86.00 104 ASP A C 1
ATOM 838 O O . ASP A 1 104 ? -12.514 -8.025 18.076 1.00 86.00 104 ASP A O 1
ATOM 842 N N . ASN A 1 105 ? -11.308 -8.595 16.276 1.00 82.88 105 ASN A N 1
ATOM 843 C CA . ASN A 1 105 ? -10.290 -7.563 16.479 1.00 82.88 105 ASN A CA 1
ATOM 844 C C . ASN A 1 105 ? -10.847 -6.170 16.172 1.00 82.88 105 ASN A C 1
ATOM 846 O O . ASN A 1 105 ? -10.467 -5.198 16.826 1.00 82.88 105 ASN A O 1
ATOM 850 N N . LEU A 1 106 ? -11.750 -6.069 15.194 1.00 86.31 106 LEU A N 1
ATOM 851 C CA . LEU A 1 106 ? -12.441 -4.823 14.884 1.00 86.31 106 LEU A CA 1
ATOM 852 C C . LEU A 1 106 ? -13.411 -4.431 16.006 1.00 86.31 106 LEU A C 1
ATOM 854 O O . LEU A 1 106 ? -13.392 -3.286 16.452 1.00 86.31 106 LEU A O 1
ATOM 858 N N . LEU A 1 107 ? -14.202 -5.379 16.512 1.00 87.94 107 LEU A N 1
ATOM 859 C CA . LEU A 1 107 ? -15.083 -5.192 17.667 1.00 87.94 107 LEU A CA 1
ATOM 860 C C . LEU A 1 107 ? -14.301 -4.776 18.913 1.00 87.94 107 LEU A C 1
ATOM 862 O O . LEU A 1 107 ? -14.707 -3.845 19.611 1.00 87.94 107 LEU A O 1
ATOM 866 N N . LEU A 1 108 ? -13.159 -5.414 19.175 1.00 86.94 108 LEU A N 1
ATOM 867 C CA . LEU A 1 108 ? -12.282 -5.044 20.281 1.00 86.94 108 LEU A CA 1
ATOM 868 C C . LEU A 1 108 ? -11.745 -3.613 20.124 1.00 86.94 108 LEU A C 1
ATOM 870 O O . LEU A 1 108 ? -11.749 -2.851 21.087 1.00 86.94 108 LEU A O 1
ATOM 874 N N . ALA A 1 109 ? -11.326 -3.221 18.918 1.00 82.75 109 ALA A N 1
ATOM 875 C CA . ALA A 1 109 ? -10.847 -1.864 18.655 1.00 82.75 109 ALA A CA 1
ATOM 876 C C . ALA A 1 109 ? -11.952 -0.806 18.824 1.00 82.75 109 ALA A C 1
ATOM 878 O O . ALA A 1 109 ? -11.718 0.223 19.452 1.00 82.75 109 ALA A O 1
ATOM 879 N N . ILE A 1 110 ? -13.160 -1.079 18.317 1.00 87.62 110 ILE A N 1
ATOM 880 C CA . ILE A 1 110 ? -14.323 -0.189 18.453 1.00 87.62 110 ILE A CA 1
ATOM 881 C C . ILE A 1 110 ? -14.709 -0.046 19.926 1.00 87.62 110 ILE A C 1
ATOM 883 O O . ILE A 1 110 ? -14.894 1.063 20.406 1.00 87.62 110 ILE A O 1
ATOM 887 N N . THR A 1 111 ? -14.808 -1.149 20.669 1.00 88.62 111 THR A N 1
ATOM 888 C CA . THR A 1 111 ? -15.193 -1.106 22.091 1.00 88.62 111 THR A CA 1
ATOM 889 C C . THR A 1 111 ? -14.141 -0.433 22.971 1.00 88.62 111 THR A C 1
ATOM 891 O O . THR A 1 111 ? -14.510 0.275 23.905 1.00 88.62 111 THR A O 1
ATOM 894 N N . ALA A 1 112 ? -12.850 -0.578 22.654 1.00 87.06 112 ALA A N 1
ATOM 895 C CA . ALA A 1 112 ? -11.771 0.107 23.365 1.00 87.06 112 ALA A CA 1
ATOM 896 C C . ALA A 1 112 ? -11.841 1.640 23.239 1.00 87.06 112 ALA A C 1
ATOM 898 O O . ALA A 1 112 ? -11.435 2.337 24.164 1.00 87.06 112 ALA A O 1
ATOM 899 N N . GLY A 1 113 ? -12.372 2.167 22.131 1.00 83.19 113 GLY A N 1
ATOM 900 C CA . GLY A 1 113 ? -12.529 3.607 21.915 1.00 83.19 113 GLY A CA 1
ATOM 901 C C . GLY A 1 113 ? -13.824 4.216 22.465 1.00 83.19 113 GLY A C 1
ATOM 902 O O . GLY A 1 113 ? -14.038 5.415 22.286 1.00 83.19 113 GLY A O 1
ATOM 903 N N . LEU A 1 114 ? -14.683 3.415 23.110 1.00 83.94 114 LEU A N 1
ATOM 904 C CA . LEU A 1 114 ? -15.905 3.873 23.792 1.00 83.94 114 LEU A CA 1
ATOM 905 C C . LEU A 1 114 ? -15.705 4.172 25.287 1.00 83.94 114 LEU A C 1
ATOM 907 O O . LEU A 1 114 ? -16.641 4.643 25.935 1.00 83.94 114 LEU A O 1
ATOM 911 N N . LEU A 1 115 ? -14.526 3.847 25.825 1.00 66.69 115 LEU A N 1
ATOM 912 C CA . LEU A 1 115 ? -14.111 4.128 27.204 1.00 66.69 115 LEU A CA 1
ATOM 913 C C . LEU A 1 115 ? -13.636 5.579 27.350 1.00 66.69 115 LEU A C 1
ATOM 915 O O . LEU A 1 115 ? -13.980 6.189 28.388 1.00 66.69 115 LEU A O 1
#

Organism: NCBI:txid1400762

Foldseek 3Di:
DDPPPPDDPDDPVCVVVVVVVVCVVCVVVVNVVVCPVVPPPDPVVNVVVSVVVVVVVLVVVLVVLVVCLQPQAADPPDDLVVSLVVLVVSQVVNVVSVHDDDPVNSVVSSVNRDD

Sequence (115 aa):
MGDELCFECLNDKNYRKWKVYMEAHLIRKLLWIYLPHCASSNPAVIWSTIADIHISRGHSTVTMLHCQLHKLCLERSESMPTYIAQAHTIAHKLIDAGHHISDDNLLLAITAGLL

Nearest PDB structures (foldseek):
  7nli-assembly1_B  TM=8.300E-01  e=2.303E+00  Saccharomyces cerevisiae
  7nlg-assembly2_C-2  TM=8.327E-01  e=4.430E+00  Saccharomyces cerevisiae
  8waf-assembly1_A  TM=4.964E-01  e=3.706E+00  Arabidopsis thaliana
  8whg-assembly4_H  TM=2.807E-01  e=8.520E+00  Streptomyces viridochromogenes
  8gyn-assembly1_A  TM=2.596E-01  e=4.989E+00  Danio rerio

pLDDT: mean 77.02, std 12.1, range [32.75, 92.31]

Solvent-accessible surface area (backbone atoms only — not comparable to full-atom values): 6888 Å² total; per-residue (Å²): 133,83,83,77,79,81,68,74,84,82,45,89,84,50,42,66,60,49,51,56,49,50,52,53,52,31,48,76,68,68,48,49,83,76,40,80,83,45,79,55,93,49,65,69,61,40,51,50,54,52,49,52,52,50,51,52,49,48,53,50,51,48,53,49,46,52,51,50,45,71,66,42,57,66,50,96,88,58,52,69,69,59,48,52,51,51,51,51,52,46,50,50,54,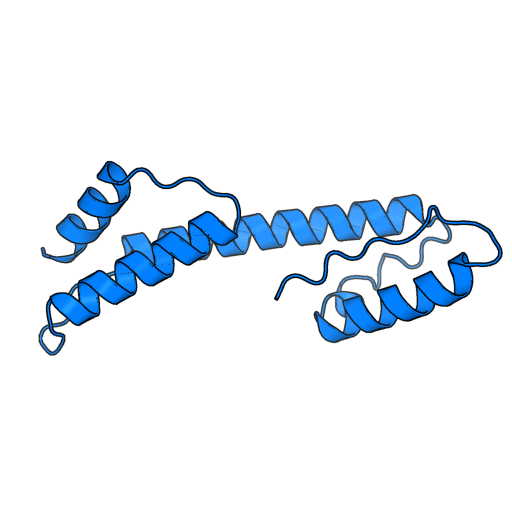36,44,77,70,75,40,90,76,55,70,68,60,51,51,51,36,55,57,64,21,72,113

Secondary structure (DSSP, 8-state):
------PPPP-TTTHHHHHHHHHHHHHHTT-GGG-TT---S-HHHHHHHHHHHHHHHHHHHHHHHHHHHHT----TTS-HHHHHHHHHHHHHHHHHTT----HHHHHHHHHHTT-

Mean predicted aligned error: 12.71 Å